Protein AF-A0A4R4BMH3-F1 (afdb_monomer_lite)

Sequence (83 aa):
AHFEDPVPQWVDEIRTLKEVPTMLATAIKKKEQEWFMEGRNEGMALGEEKNRRETARRMKSRGIEIDIIAEVTGLSREEIEEL

Radius of gyration: 23.42 Å; chains: 1; bounding box: 46×24×53 Å

Structure (mmCIF, N/CA/C/O backbone):
data_AF-A0A4R4BMH3-F1
#
_entry.id   AF-A0A4R4BMH3-F1
#
loop_
_atom_site.group_PDB
_atom_site.id
_atom_site.type_symbol
_atom_site.label_atom_id
_atom_site.label_alt_id
_atom_site.label_comp_id
_atom_site.label_asym_id
_atom_site.label_entity_id
_atom_site.label_seq_id
_atom_site.pdbx_PDB_ins_code
_atom_site.Cartn_x
_atom_site.Cartn_y
_atom_site.Cartn_z
_atom_site.occupancy
_atom_site.B_iso_or_equiv
_atom_site.auth_seq_id
_atom_site.auth_comp_id
_atom_site.auth_asym_id
_atom_site.auth_atom_id
_atom_site.pdbx_PDB_model_num
ATOM 1 N N . ALA A 1 1 ? -2.899 2.635 -30.944 1.00 46.34 1 ALA A N 1
ATOM 2 C CA . ALA A 1 1 ? -2.796 3.733 -29.970 1.00 46.34 1 ALA A CA 1
ATOM 3 C C . ALA A 1 1 ? -2.051 4.868 -30.650 1.00 46.34 1 ALA A C 1
ATOM 5 O O . ALA A 1 1 ? -0.906 4.668 -31.036 1.00 46.34 1 ALA A O 1
ATOM 6 N N . HIS A 1 2 ? -2.723 5.987 -30.913 1.00 49.03 2 HIS A N 1
ATOM 7 C CA . HIS A 1 2 ? -2.032 7.219 -31.279 1.00 49.03 2 HIS A CA 1
ATOM 8 C C . HIS A 1 2 ? -1.511 7.813 -29.973 1.00 49.03 2 HIS A C 1
ATOM 10 O O . HIS A 1 2 ? -2.297 8.058 -29.065 1.00 49.03 2 HIS A O 1
ATOM 16 N N . PHE A 1 3 ? -0.195 7.936 -29.844 1.00 57.56 3 PHE A N 1
ATOM 17 C CA . PHE A 1 3 ? 0.397 8.708 -28.761 1.00 57.56 3 PHE A CA 1
ATOM 18 C C . PHE A 1 3 ? 0.222 10.177 -29.152 1.00 57.56 3 PHE A C 1
ATOM 20 O O . PHE A 1 3 ? 0.808 10.619 -30.138 1.00 57.56 3 PHE A O 1
ATOM 27 N N . GLU A 1 4 ? -0.684 10.876 -28.469 1.00 67.69 4 GLU A N 1
ATOM 28 C CA . GLU A 1 4 ? -0.955 12.305 -28.691 1.00 67.69 4 GLU A CA 1
ATOM 29 C C . GLU A 1 4 ? 0.161 13.191 -28.119 1.00 67.69 4 GLU A C 1
ATOM 31 O O . GLU A 1 4 ? 0.331 14.331 -28.548 1.00 67.69 4 GLU A O 1
ATOM 36 N N . ASP A 1 5 ? 0.967 12.647 -27.206 1.00 75.75 5 ASP A N 1
ATOM 37 C CA . ASP A 1 5 ? 2.058 13.375 -26.577 1.00 75.75 5 ASP A CA 1
ATOM 38 C C . ASP A 1 5 ? 3.289 13.475 -27.491 1.00 75.75 5 ASP A C 1
ATOM 40 O O . ASP A 1 5 ? 3.687 12.485 -28.122 1.00 75.75 5 ASP A O 1
ATOM 44 N N . PRO A 1 6 ? 3.940 14.655 -27.553 1.00 81.50 6 PRO A N 1
ATOM 45 C CA . PRO A 1 6 ? 5.195 14.802 -28.268 1.00 81.50 6 PRO A CA 1
ATOM 46 C C . PRO A 1 6 ? 6.236 13.856 -27.671 1.00 81.50 6 PRO A C 1
ATOM 48 O O . PRO A 1 6 ? 6.383 13.750 -26.452 1.00 81.50 6 PRO A O 1
ATOM 51 N N . VAL A 1 7 ? 6.979 13.180 -28.550 1.00 79.75 7 VAL A N 1
ATOM 52 C CA . VAL A 1 7 ? 8.073 12.296 -28.145 1.00 79.75 7 VAL A CA 1
ATOM 53 C C . VAL A 1 7 ? 9.044 13.098 -27.263 1.00 79.75 7 VAL A C 1
ATOM 55 O O . VAL A 1 7 ? 9.522 14.146 -27.704 1.00 79.75 7 VAL A O 1
ATOM 58 N N . PRO A 1 8 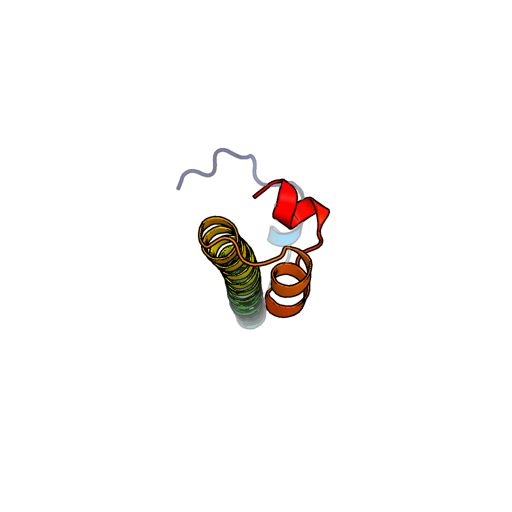? 9.330 12.652 -26.027 1.00 85.44 8 PRO A N 1
ATOM 59 C CA . PRO A 1 8 ? 10.221 13.382 -25.135 1.00 85.44 8 PRO A CA 1
ATOM 60 C C . PRO A 1 8 ? 11.616 13.587 -25.741 1.00 85.44 8 PRO A C 1
ATOM 62 O O . PRO A 1 8 ? 12.159 12.669 -26.351 1.00 85.44 8 PRO A O 1
ATOM 65 N N . GLN A 1 9 ? 12.229 14.755 -25.513 1.00 79.62 9 GLN A N 1
ATOM 66 C CA . GLN A 1 9 ? 13.532 15.122 -26.102 1.00 79.62 9 GLN A CA 1
ATOM 67 C C . GLN A 1 9 ? 14.652 14.105 -25.811 1.00 79.62 9 GLN A C 1
ATOM 69 O O . GLN A 1 9 ? 15.493 13.854 -26.668 1.00 79.62 9 GLN A O 1
ATOM 74 N N . TRP A 1 10 ? 14.629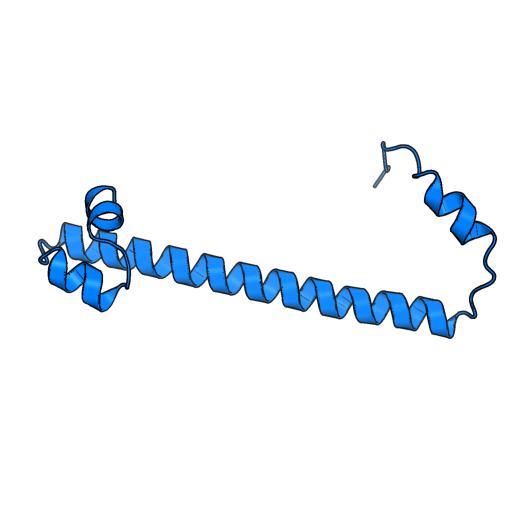 13.451 -24.645 1.00 81.31 10 TRP A N 1
ATOM 75 C CA . TRP A 1 10 ? 15.617 12.426 -24.283 1.00 81.31 10 TRP A CA 1
ATOM 76 C C . TRP A 1 10 ? 15.565 11.177 -25.182 1.00 81.31 10 TRP A C 1
ATOM 78 O O . TRP A 1 10 ? 16.546 10.444 -25.285 1.00 81.31 10 TRP A O 1
ATOM 88 N N . VAL A 1 11 ? 14.443 10.917 -25.863 1.00 77.88 11 VAL A N 1
ATOM 89 C CA . VAL A 1 11 ? 14.310 9.778 -26.788 1.00 77.88 11 VAL A CA 1
ATOM 90 C C . VAL A 1 11 ? 15.177 9.978 -28.032 1.00 77.88 11 VAL A C 1
ATOM 92 O O . VAL A 1 11 ? 15.694 9.002 -28.582 1.00 77.88 11 VAL A O 1
ATOM 95 N N . ASP A 1 12 ? 15.378 11.224 -28.469 1.00 77.62 12 ASP A N 1
ATOM 96 C CA . ASP A 1 12 ? 16.241 11.520 -29.614 1.00 77.62 12 ASP A CA 1
ATOM 97 C C . ASP A 1 12 ? 17.714 11.218 -29.307 1.00 77.62 12 ASP A C 1
ATOM 99 O O . ASP A 1 12 ? 18.433 10.738 -30.183 1.00 77.62 12 ASP A O 1
ATOM 103 N N . GLU A 1 13 ? 18.143 11.380 -28.053 1.00 73.75 13 GLU A N 1
ATOM 104 C CA . GLU A 1 13 ? 19.487 10.996 -27.605 1.00 73.75 13 GLU A CA 1
ATOM 105 C C . GLU A 1 13 ? 19.686 9.471 -27.689 1.00 73.75 13 GLU A C 1
ATOM 107 O O . GLU A 1 13 ? 20.713 9.004 -28.184 1.00 73.75 13 GLU A O 1
ATOM 112 N N . ILE A 1 14 ? 18.670 8.679 -27.321 1.00 73.25 14 ILE A N 1
ATOM 113 C CA . ILE A 1 14 ? 18.714 7.206 -27.388 1.00 73.25 14 ILE A CA 1
ATOM 114 C C . ILE A 1 14 ? 18.712 6.694 -28.826 1.00 73.25 14 ILE A C 1
ATOM 116 O O . ILE A 1 14 ? 19.414 5.734 -29.132 1.00 73.25 14 ILE A O 1
ATOM 120 N N . ARG A 1 15 ? 17.976 7.339 -29.739 1.00 67.19 15 ARG A N 1
ATOM 121 C CA . ARG A 1 15 ? 17.934 6.947 -31.162 1.00 67.19 15 ARG A CA 1
ATOM 122 C C . ARG A 1 15 ? 19.311 6.913 -31.826 1.00 67.19 15 ARG A C 1
ATOM 124 O O . A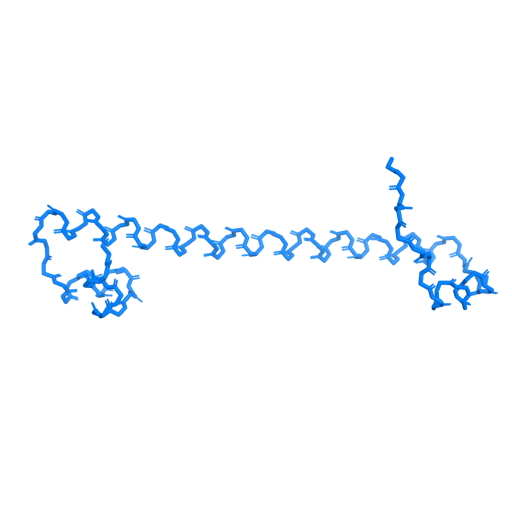RG A 1 15 ? 19.496 6.189 -32.802 1.00 67.19 15 ARG A O 1
ATOM 131 N N . THR A 1 16 ? 20.260 7.695 -31.316 1.00 69.38 16 THR A N 1
ATOM 132 C CA . THR A 1 16 ? 21.639 7.732 -31.822 1.00 69.38 16 THR A CA 1
ATOM 133 C C . THR A 1 16 ? 22.518 6.599 -31.282 1.00 69.38 16 THR A C 1
ATOM 135 O O . THR A 1 16 ? 23.567 6.305 -31.861 1.00 69.38 16 THR A O 1
ATOM 138 N N . LEU A 1 17 ? 22.09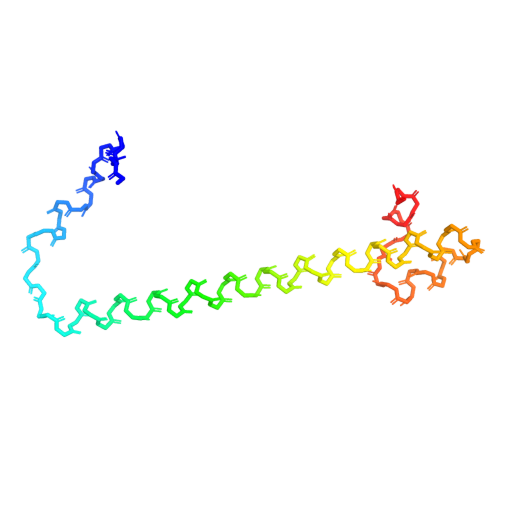0 5.921 -30.212 1.00 73.06 17 LEU A N 1
ATOM 139 C CA . LEU A 1 17 ? 22.804 4.801 -29.614 1.00 73.06 17 LEU A CA 1
ATOM 140 C C . LEU A 1 17 ? 22.532 3.520 -30.407 1.00 73.06 17 LEU A C 1
ATOM 142 O O . LEU A 1 17 ? 21.401 3.061 -30.552 1.00 73.06 17 LEU A O 1
ATOM 146 N N . LYS A 1 18 ? 23.597 2.894 -30.914 1.00 70.94 18 LYS A N 1
ATOM 147 C CA . LYS A 1 18 ? 23.501 1.588 -31.570 1.00 70.94 18 LYS A CA 1
ATOM 148 C C . LYS A 1 18 ? 23.543 0.484 -30.519 1.00 70.94 18 LYS A C 1
ATOM 150 O O . LYS A 1 18 ? 24.610 -0.025 -30.181 1.00 70.94 18 LYS A O 1
ATOM 155 N N . GLU A 1 19 ? 22.382 0.116 -29.998 1.00 68.81 19 GLU A N 1
ATOM 156 C CA . GLU A 1 19 ? 22.268 -1.011 -29.076 1.00 68.81 19 GLU A CA 1
ATOM 157 C C . GLU A 1 19 ? 22.471 -2.346 -29.809 1.00 68.81 19 GLU A C 1
ATOM 159 O O . GLU A 1 19 ? 22.002 -2.547 -30.933 1.00 68.81 19 GLU A O 1
ATOM 164 N N . VAL A 1 20 ? 23.157 -3.298 -29.171 1.00 74.00 20 VAL A N 1
ATOM 165 C CA . VAL A 1 20 ? 23.139 -4.689 -29.642 1.00 74.00 20 VAL A CA 1
ATOM 166 C C . VAL A 1 20 ? 21.743 -5.244 -29.333 1.00 74.00 20 VAL A C 1
ATOM 168 O O . VAL A 1 20 ? 21.308 -5.104 -28.188 1.00 74.00 20 VAL A O 1
ATOM 171 N N . PRO A 1 21 ? 21.038 -5.899 -30.278 1.00 74.56 21 PRO A N 1
ATOM 172 C CA . PRO A 1 21 ? 19.654 -6.353 -30.084 1.00 74.56 21 PRO A CA 1
ATOM 173 C C . PRO A 1 21 ? 19.401 -7.148 -28.791 1.00 74.56 21 PRO A C 1
ATOM 175 O O . PRO A 1 21 ? 18.318 -7.090 -28.214 1.00 74.56 21 PRO A O 1
ATOM 178 N N . THR A 1 22 ? 20.414 -7.865 -28.301 1.00 77.00 22 THR A N 1
ATOM 179 C CA . THR A 1 22 ? 20.358 -8.629 -27.050 1.00 77.00 22 THR A CA 1
ATOM 180 C C . THR A 1 22 ? 20.292 -7.753 -25.797 1.00 77.00 22 THR A C 1
ATOM 182 O O . THR A 1 22 ? 19.639 -8.144 -24.829 1.00 77.00 22 THR A O 1
ATOM 185 N N . MET A 1 23 ? 20.922 -6.573 -25.793 1.00 85.62 23 MET A N 1
ATOM 186 C CA . MET A 1 23 ? 20.885 -5.651 -24.652 1.00 85.62 23 MET A CA 1
ATOM 187 C C . MET A 1 23 ? 19.507 -5.009 -24.503 1.00 85.62 23 MET A C 1
ATOM 189 O O . MET A 1 23 ? 18.946 -5.066 -23.410 1.00 85.62 23 MET A O 1
ATOM 193 N N . LEU A 1 24 ? 18.927 -4.511 -25.601 1.00 85.38 24 LEU A N 1
ATOM 194 C CA . LEU A 1 24 ? 17.576 -3.942 -25.602 1.00 85.38 24 LEU A CA 1
ATOM 195 C C . LEU A 1 24 ? 16.538 -4.972 -25.145 1.00 85.38 24 LEU A C 1
ATOM 197 O O . LEU A 1 24 ? 15.747 -4.713 -24.241 1.00 85.38 24 LEU A O 1
ATOM 201 N N . ALA A 1 25 ? 16.585 -6.181 -25.714 1.00 84.50 25 ALA A N 1
ATOM 202 C CA . ALA A 1 25 ? 15.686 -7.265 -25.327 1.00 84.50 25 ALA A CA 1
ATOM 203 C C . ALA A 1 25 ? 15.822 -7.627 -23.837 1.00 84.50 25 ALA A C 1
ATOM 205 O O . ALA A 1 25 ? 14.827 -7.882 -23.159 1.00 84.50 25 ALA A O 1
ATOM 206 N N . THR A 1 26 ? 17.048 -7.611 -23.304 1.00 89.12 26 THR A N 1
ATOM 207 C CA . THR A 1 26 ? 17.298 -7.851 -21.876 1.00 89.12 26 THR A CA 1
ATOM 208 C C . THR A 1 26 ? 16.736 -6.726 -21.009 1.00 89.12 26 THR A C 1
ATOM 210 O O . THR A 1 26 ? 16.141 -7.005 -19.969 1.00 89.12 26 THR A O 1
ATOM 213 N N . ALA A 1 27 ? 16.909 -5.467 -21.419 1.00 89.88 27 ALA A N 1
ATOM 214 C CA . ALA A 1 27 ? 16.394 -4.308 -20.698 1.00 89.88 27 ALA A CA 1
ATOM 215 C C . ALA A 1 27 ? 14.860 -4.321 -20.632 1.00 89.88 27 ALA A C 1
ATOM 217 O O . ALA A 1 27 ? 14.301 -4.179 -19.545 1.00 89.88 27 ALA A O 1
ATOM 218 N N . ILE A 1 28 ? 14.191 -4.588 -21.760 1.00 91.19 28 ILE A N 1
ATOM 219 C CA . ILE A 1 28 ? 12.728 -4.715 -21.825 1.00 91.19 28 ILE A CA 1
ATOM 220 C C . ILE A 1 28 ? 12.251 -5.838 -20.902 1.00 91.19 28 ILE A C 1
ATOM 222 O O . ILE A 1 28 ? 11.396 -5.611 -20.053 1.00 91.19 28 ILE A O 1
ATOM 226 N N . LYS A 1 29 ? 12.862 -7.026 -20.988 1.00 93.44 29 LYS A N 1
ATOM 227 C CA . LYS A 1 29 ? 12.466 -8.173 -20.160 1.00 93.44 29 LYS A CA 1
ATOM 228 C C . LYS A 1 29 ? 12.622 -7.908 -18.659 1.00 93.44 29 LYS A C 1
ATOM 230 O O . LYS A 1 29 ? 11.793 -8.349 -17.869 1.00 93.44 29 LYS A O 1
ATOM 235 N N . LYS A 1 30 ? 13.676 -7.192 -18.252 1.00 94.31 30 LYS A N 1
ATOM 236 C CA . LYS A 1 30 ? 13.845 -6.762 -16.853 1.00 94.31 30 LYS A CA 1
ATOM 237 C C . LYS A 1 30 ? 12.732 -5.806 -16.432 1.00 94.31 30 LYS A C 1
ATOM 239 O O . LYS A 1 30 ? 12.147 -5.998 -15.373 1.00 94.31 30 LYS A O 1
ATOM 244 N N . LYS A 1 31 ? 12.401 -4.826 -17.276 1.00 95.94 31 LYS A N 1
ATOM 245 C CA . LYS A 1 31 ? 11.333 -3.859 -16.995 1.00 95.94 31 LYS A CA 1
ATOM 246 C C . LYS A 1 31 ? 9.955 -4.505 -16.896 1.00 95.94 31 LYS A C 1
ATOM 248 O O . LYS A 1 31 ? 9.212 -4.178 -15.981 1.00 95.94 31 LYS A O 1
ATOM 253 N N . GLU A 1 32 ? 9.643 -5.474 -17.753 1.00 95.81 32 GLU A N 1
ATOM 254 C CA . GLU A 1 32 ? 8.402 -6.254 -17.651 1.00 95.81 32 GLU A CA 1
ATOM 255 C C . GLU A 1 32 ? 8.288 -6.983 -16.305 1.00 95.81 32 GLU A C 1
ATOM 257 O O . GLU A 1 32 ? 7.225 -6.983 -15.685 1.00 95.81 32 GLU A O 1
ATOM 262 N N . GLN A 1 33 ? 9.386 -7.583 -15.832 1.00 95.88 33 GLN A N 1
ATOM 263 C CA . GLN A 1 33 ? 9.419 -8.240 -14.525 1.00 95.88 33 GLN A CA 1
ATOM 264 C C . GLN A 1 33 ? 9.246 -7.243 -13.378 1.00 95.88 33 GLN A C 1
ATOM 266 O O . GLN A 1 33 ? 8.483 -7.521 -12.456 1.00 95.88 33 GLN A O 1
ATOM 271 N N . GLU A 1 34 ? 9.923 -6.094 -13.437 1.00 96.75 34 GLU A N 1
ATOM 272 C CA . GLU A 1 34 ? 9.793 -5.024 -12.442 1.00 96.75 34 GLU A CA 1
ATOM 273 C C . GLU A 1 34 ? 8.344 -4.529 -12.351 1.00 96.75 34 GLU A C 1
ATOM 275 O O . GLU A 1 34 ? 7.764 -4.571 -11.269 1.00 96.75 34 GLU A O 1
ATOM 280 N N . TRP A 1 35 ? 7.725 -4.169 -13.478 1.00 96.88 35 TRP A N 1
ATOM 281 C CA . TRP A 1 35 ? 6.338 -3.692 -13.509 1.00 96.88 35 TRP A CA 1
ATOM 282 C C . TRP A 1 35 ? 5.333 -4.742 -13.050 1.00 96.88 35 TRP A C 1
ATOM 284 O O . TRP A 1 35 ? 4.380 -4.423 -12.342 1.00 96.88 35 TRP A O 1
ATOM 294 N N . PHE A 1 36 ? 5.535 -6.008 -13.423 1.00 97.38 36 PHE A N 1
ATOM 295 C CA . PHE A 1 36 ? 4.675 -7.085 -12.943 1.00 97.38 36 PHE A CA 1
ATOM 296 C C . PHE A 1 36 ? 4.766 -7.239 -11.421 1.00 97.38 36 PHE A C 1
ATOM 298 O O . PHE A 1 36 ? 3.745 -7.401 -10.751 1.00 97.38 36 PHE A O 1
ATOM 305 N N . MET A 1 37 ? 5.980 -7.188 -10.868 1.00 97.75 37 MET A N 1
ATOM 306 C CA . MET A 1 37 ? 6.199 -7.291 -9.427 1.00 97.75 37 MET A CA 1
ATOM 307 C C . MET A 1 37 ? 5.625 -6.090 -8.676 1.00 97.75 37 MET A C 1
ATOM 309 O O . MET A 1 37 ? 4.976 -6.282 -7.651 1.00 97.75 37 MET A O 1
ATOM 313 N N . GLU A 1 38 ? 5.820 -4.879 -9.194 1.00 97.56 38 GLU A N 1
ATOM 314 C CA . GLU A 1 38 ? 5.262 -3.644 -8.638 1.00 97.56 38 GLU A CA 1
ATOM 315 C C . GLU A 1 38 ? 3.732 -3.705 -8.603 1.00 97.56 38 GLU A C 1
ATOM 317 O O . GLU A 1 38 ? 3.146 -3.660 -7.523 1.00 97.56 38 GLU A O 1
ATOM 322 N N . GLY A 1 39 ? 3.088 -3.975 -9.743 1.00 98.12 39 GLY A N 1
ATOM 323 C CA . GLY A 1 39 ? 1.629 -4.081 -9.810 1.00 98.12 39 GLY A CA 1
ATOM 324 C C . GLY A 1 39 ? 1.060 -5.208 -8.940 1.00 98.12 39 GLY A C 1
ATOM 325 O O . GLY A 1 39 ? 0.004 -5.053 -8.323 1.00 98.12 39 GLY A O 1
ATOM 326 N N . ARG A 1 40 ? 1.763 -6.344 -8.828 1.00 98.12 40 ARG A N 1
ATOM 327 C CA . ARG A 1 40 ? 1.373 -7.428 -7.913 1.00 98.12 40 ARG A CA 1
ATOM 328 C C . ARG A 1 40 ? 1.447 -6.982 -6.451 1.00 98.12 40 ARG A C 1
ATOM 330 O O . ARG A 1 40 ? 0.527 -7.282 -5.691 1.00 98.12 40 ARG A O 1
ATOM 337 N N . ASN A 1 41 ? 2.529 -6.315 -6.055 1.00 98.00 41 ASN A N 1
ATOM 338 C CA . ASN A 1 41 ? 2.736 -5.866 -4.680 1.00 98.00 41 ASN A CA 1
ATOM 339 C C . ASN A 1 41 ? 1.727 -4.780 -4.292 1.00 98.00 41 ASN A C 1
ATOM 341 O O . ASN A 1 41 ? 1.112 -4.882 -3.232 1.00 98.00 41 ASN A O 1
ATOM 345 N N . GLU A 1 42 ? 1.498 -3.800 -5.167 1.00 98.00 42 GLU A N 1
ATOM 346 C CA . GLU A 1 42 ? 0.471 -2.774 -4.976 1.00 98.00 42 GLU A CA 1
ATOM 347 C C . GLU A 1 42 ? -0.922 -3.394 -4.847 1.00 98.00 42 GLU A C 1
ATOM 349 O O . GLU A 1 42 ? -1.656 -3.090 -3.907 1.00 98.00 42 GLU A O 1
ATOM 354 N N . GLY A 1 43 ? -1.274 -4.323 -5.741 1.00 98.38 43 GLY A N 1
ATOM 355 C CA . GLY A 1 43 ? -2.560 -5.016 -5.689 1.00 98.38 43 GLY A CA 1
ATOM 356 C C . GLY A 1 43 ? -2.759 -5.810 -4.395 1.00 98.38 4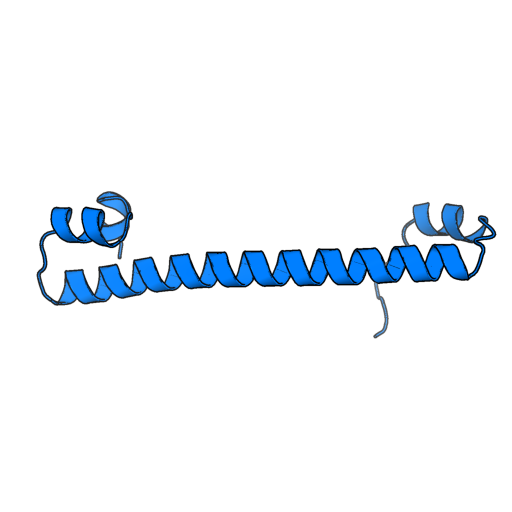3 GLY A C 1
ATOM 357 O O . GLY A 1 43 ? -3.856 -5.809 -3.834 1.00 98.38 43 GLY A O 1
ATOM 358 N N . MET A 1 44 ? -1.703 -6.456 -3.892 1.00 98.12 44 MET A N 1
ATOM 359 C CA . MET A 1 44 ? -1.742 -7.187 -2.625 1.00 98.12 44 MET A CA 1
ATOM 360 C C . MET A 1 44 ? -1.929 -6.240 -1.436 1.00 98.12 44 MET A C 1
ATOM 362 O O . MET A 1 44 ? -2.830 -6.465 -0.632 1.00 98.12 44 MET A O 1
ATOM 366 N N . ALA A 1 45 ? -1.166 -5.145 -1.374 1.00 97.62 45 ALA A N 1
ATOM 367 C CA . ALA A 1 45 ? -1.282 -4.146 -0.313 1.00 97.62 45 ALA A CA 1
ATOM 368 C C . ALA A 1 45 ? -2.671 -3.479 -0.291 1.00 97.62 45 ALA A C 1
ATOM 370 O O . ALA A 1 45 ? -3.297 -3.372 0.764 1.00 97.62 45 ALA A O 1
ATOM 371 N N . LEU A 1 46 ? -3.202 -3.097 -1.460 1.00 97.81 46 LEU A N 1
ATOM 372 C CA . LEU A 1 46 ? -4.557 -2.548 -1.585 1.00 97.81 46 LEU A CA 1
ATOM 373 C C . LEU A 1 46 ? -5.628 -3.564 -1.161 1.00 97.81 46 LEU A C 1
ATOM 375 O O . LEU A 1 46 ? -6.623 -3.198 -0.532 1.00 97.81 46 LEU A O 1
ATOM 379 N N . GLY A 1 47 ? -5.434 -4.842 -1.498 1.00 97.94 47 GLY A N 1
ATOM 380 C CA . GLY A 1 47 ? -6.324 -5.927 -1.093 1.00 97.94 47 GLY A CA 1
ATOM 381 C C . GLY A 1 47 ? -6.326 -6.157 0.419 1.00 97.94 47 GLY A C 1
ATOM 382 O O . GLY A 1 47 ? -7.396 -6.288 1.015 1.00 97.94 47 GLY A O 1
ATOM 383 N N . GLU A 1 48 ? -5.149 -6.168 1.043 1.00 96.94 48 GLU A N 1
ATOM 384 C CA . GLU A 1 48 ? -4.993 -6.285 2.494 1.00 96.94 48 GLU A CA 1
ATOM 385 C C . GLU A 1 48 ? -5.658 -5.112 3.219 1.00 96.94 48 GLU A C 1
ATOM 387 O O . GLU A 1 48 ? -6.477 -5.338 4.110 1.00 96.94 48 GLU A O 1
ATOM 392 N N . GLU A 1 49 ? -5.405 -3.873 2.791 1.00 96.31 49 GLU A N 1
ATOM 393 C CA . GLU A 1 49 ? -6.044 -2.682 3.364 1.00 96.31 49 GLU A CA 1
ATOM 394 C C . GLU A 1 49 ? -7.571 -2.744 3.257 1.00 96.31 49 GLU A C 1
ATOM 396 O O . GLU A 1 49 ? -8.288 -2.576 4.248 1.00 96.31 49 GLU A O 1
ATOM 401 N N . LYS A 1 50 ? -8.089 -3.063 2.064 1.00 97.06 50 LYS A N 1
ATOM 402 C CA . LYS A 1 50 ? -9.532 -3.198 1.844 1.00 97.06 50 LYS A CA 1
ATOM 403 C C . LYS A 1 50 ? -10.142 -4.261 2.760 1.00 97.06 50 LYS A C 1
ATOM 405 O O . LYS A 1 50 ? -11.197 -4.019 3.348 1.00 97.06 50 LYS A O 1
ATOM 410 N N . ASN A 1 51 ? -9.480 -5.408 2.909 1.00 97.19 51 ASN A N 1
ATOM 411 C CA . ASN A 1 51 ? -9.940 -6.487 3.780 1.00 97.19 51 ASN A CA 1
ATOM 412 C C . ASN A 1 51 ? -9.938 -6.082 5.260 1.00 97.19 51 ASN A C 1
ATOM 414 O O . ASN A 1 51 ? -10.900 -6.402 5.964 1.00 97.19 51 ASN A O 1
ATOM 418 N N . ARG A 1 52 ? -8.910 -5.363 5.737 1.00 96.81 52 ARG A N 1
ATOM 419 C CA . ARG A 1 52 ? -8.852 -4.858 7.122 1.00 96.81 52 ARG A CA 1
ATOM 420 C C . ARG A 1 52 ? -10.012 -3.905 7.400 1.00 96.81 52 ARG A C 1
ATOM 422 O O . ARG A 1 52 ? -10.762 -4.129 8.352 1.00 96.81 52 ARG A O 1
ATOM 429 N N . ARG A 1 53 ? -10.249 -2.926 6.516 1.00 97.00 53 ARG A N 1
ATOM 430 C CA . ARG A 1 53 ? -11.370 -1.973 6.647 1.00 97.00 53 ARG A CA 1
ATOM 431 C C . ARG A 1 53 ? -12.737 -2.647 6.559 1.00 97.00 53 ARG A C 1
ATOM 433 O O . ARG A 1 53 ? -13.631 -2.331 7.342 1.00 97.00 53 ARG A O 1
ATOM 440 N N . GLU A 1 54 ? -12.929 -3.584 5.633 1.00 97.62 54 GLU A N 1
ATOM 441 C CA . GLU A 1 54 ? -14.201 -4.305 5.504 1.00 97.62 54 GLU A CA 1
ATOM 442 C C . GLU A 1 54 ? -14.478 -5.198 6.721 1.00 97.62 54 GLU A C 1
ATOM 444 O O . GLU A 1 54 ? -15.610 -5.252 7.210 1.00 97.62 54 GLU A O 1
ATOM 449 N N . THR A 1 55 ? -13.444 -5.852 7.251 1.00 97.50 55 THR A N 1
ATOM 450 C CA . THR A 1 55 ? -13.541 -6.645 8.480 1.00 97.50 55 THR A CA 1
ATOM 451 C C . THR A 1 55 ? -13.912 -5.757 9.664 1.00 97.50 55 THR A C 1
ATOM 453 O O . THR A 1 55 ? -14.901 -6.045 10.338 1.00 97.50 55 THR A O 1
ATOM 456 N N . ALA A 1 56 ? -13.218 -4.631 9.858 1.00 97.62 56 ALA A N 1
ATOM 457 C CA . ALA A 1 56 ? -13.530 -3.672 10.916 1.00 97.62 56 ALA A CA 1
ATOM 458 C C . ALA A 1 56 ? -14.965 -3.131 10.811 1.00 97.62 56 ALA A C 1
ATOM 460 O O . ALA A 1 56 ? -15.694 -3.145 11.802 1.00 97.62 56 ALA A O 1
ATOM 461 N N . ARG A 1 57 ? -15.431 -2.763 9.606 1.00 97.44 57 ARG A N 1
ATOM 462 C CA . ARG A 1 57 ? -16.828 -2.345 9.368 1.00 97.44 57 ARG A CA 1
ATOM 463 C C . ARG A 1 57 ? -17.840 -3.402 9.795 1.00 97.44 57 ARG A C 1
ATOM 465 O O . ARG A 1 57 ? -18.828 -3.087 10.456 1.00 97.44 57 ARG A O 1
ATOM 472 N N . ARG A 1 58 ? -17.606 -4.664 9.425 1.00 97.69 58 ARG A N 1
ATOM 473 C CA . ARG A 1 58 ? -18.490 -5.786 9.784 1.00 97.69 58 ARG A CA 1
ATOM 474 C C . ARG A 1 58 ? -18.458 -6.098 11.280 1.00 97.69 58 ARG A C 1
ATOM 476 O O . ARG A 1 58 ? -19.465 -6.544 11.819 1.00 97.69 58 ARG A O 1
ATOM 483 N N . MET A 1 59 ? -17.322 -5.903 11.945 1.00 97.25 59 MET A N 1
ATOM 484 C CA . MET A 1 59 ? -17.206 -6.076 13.394 1.00 97.25 59 MET A CA 1
ATOM 485 C C . MET A 1 59 ? -17.928 -4.950 14.142 1.00 97.25 59 MET A C 1
ATOM 487 O O . MET A 1 59 ? -18.731 -5.226 15.033 1.00 97.25 59 MET A O 1
ATOM 491 N N . LYS A 1 60 ? -17.729 -3.698 13.713 1.00 96.38 60 LYS A N 1
ATOM 492 C CA . LYS A 1 60 ? -18.405 -2.512 14.256 1.00 96.38 60 LYS A CA 1
ATOM 493 C C . LYS A 1 60 ? -19.922 -2.623 14.119 1.00 96.38 60 LYS A C 1
ATOM 495 O O . LYS A 1 60 ? -20.641 -2.401 15.087 1.00 96.38 60 LYS A O 1
ATOM 500 N N . SER A 1 61 ? -20.426 -3.064 12.962 1.00 96.62 61 SER A N 1
ATOM 501 C CA . SER A 1 61 ? -21.871 -3.259 12.753 1.00 96.62 61 SER A CA 1
ATOM 502 C C . SER A 1 61 ? -22.482 -4.374 13.609 1.00 96.62 61 SER A C 1
ATOM 504 O O . SER A 1 61 ? -23.694 -4.396 13.814 1.00 96.62 61 SER A O 1
ATOM 506 N N . ARG A 1 62 ? -21.656 -5.284 14.138 1.00 96.81 62 ARG A N 1
ATOM 507 C CA . ARG A 1 62 ? -22.055 -6.324 15.098 1.00 96.81 62 ARG A CA 1
ATOM 508 C C . ARG A 1 62 ? -21.939 -5.877 16.558 1.00 96.81 62 ARG A C 1
ATOM 510 O O . ARG A 1 62 ? -22.209 -6.686 17.440 1.00 96.81 62 ARG A O 1
ATOM 517 N N . GLY A 1 63 ? -21.554 -4.626 16.813 1.00 95.44 63 GLY A N 1
ATOM 518 C CA . GLY A 1 63 ? -21.417 -4.074 18.162 1.00 95.44 63 GLY A CA 1
ATOM 519 C C . GLY A 1 63 ? -20.184 -4.574 18.914 1.00 95.44 63 GLY A C 1
ATOM 520 O O . GLY A 1 63 ? -20.201 -4.606 20.140 1.00 95.44 63 GLY A O 1
ATOM 521 N N . ILE A 1 64 ? -19.138 -5.005 18.202 1.00 97.12 64 ILE A N 1
ATOM 522 C CA . ILE A 1 64 ? -17.862 -5.369 18.829 1.00 97.12 64 ILE A CA 1
ATOM 523 C C . ILE A 1 64 ? -17.159 -4.091 19.311 1.00 97.12 64 ILE A C 1
ATOM 525 O O . ILE A 1 64 ? -17.175 -3.075 18.618 1.00 97.12 64 ILE A O 1
ATOM 529 N N . GLU A 1 65 ? -16.544 -4.157 20.492 1.00 97.25 65 GLU A N 1
ATOM 530 C CA . GLU A 1 65 ? -15.755 -3.070 21.085 1.00 97.25 65 GLU A CA 1
ATOM 531 C C . GLU A 1 65 ? -14.635 -2.598 20.145 1.00 97.25 65 GLU A C 1
ATOM 533 O O . GLU A 1 65 ? -13.916 -3.413 19.562 1.00 97.25 65 GLU A O 1
ATOM 538 N N . ILE A 1 66 ? -14.453 -1.277 20.044 1.00 96.06 66 ILE A N 1
ATOM 539 C CA . ILE A 1 66 ? -13.451 -0.646 19.165 1.00 96.06 66 ILE A CA 1
ATOM 540 C C . ILE A 1 66 ? -12.041 -1.157 19.482 1.00 96.06 66 ILE A C 1
ATOM 542 O O . ILE A 1 66 ? -11.266 -1.414 18.565 1.00 96.06 66 ILE A O 1
ATOM 546 N N . ASP A 1 67 ? -11.734 -1.379 20.758 1.00 96.81 67 ASP A N 1
ATOM 547 C CA . ASP A 1 67 ? -10.432 -1.862 21.227 1.00 96.81 67 ASP A CA 1
ATOM 548 C C . ASP A 1 67 ? -10.098 -3.244 20.654 1.00 96.81 67 ASP A C 1
ATOM 550 O O . ASP A 1 67 ? -8.989 -3.470 20.172 1.00 96.81 67 ASP A O 1
ATOM 554 N N . ILE A 1 68 ? -11.090 -4.140 20.625 1.00 97.31 68 ILE A N 1
ATOM 555 C CA . ILE A 1 68 ? -10.961 -5.483 20.046 1.00 97.31 68 ILE A CA 1
ATOM 556 C C . ILE A 1 68 ? -10.836 -5.391 18.522 1.00 97.31 68 ILE A C 1
ATOM 558 O O . ILE A 1 68 ? -10.066 -6.128 17.909 1.00 97.31 68 ILE A O 1
ATOM 562 N N . ILE A 1 69 ? -11.580 -4.484 17.881 1.00 97.62 69 ILE A N 1
ATOM 563 C CA . ILE A 1 69 ? -11.479 -4.278 16.431 1.00 97.62 69 ILE A CA 1
ATOM 564 C C . ILE A 1 69 ? -10.078 -3.777 16.057 1.00 97.62 69 ILE A C 1
ATOM 566 O O . ILE A 1 69 ? -9.501 -4.280 15.091 1.00 97.62 69 ILE A O 1
ATOM 570 N N . ALA A 1 70 ? -9.523 -2.833 16.818 1.00 97.31 70 ALA A N 1
ATOM 571 C CA . ALA A 1 70 ? -8.180 -2.294 16.610 1.00 97.31 70 ALA A CA 1
ATOM 572 C C . ALA A 1 70 ? -7.108 -3.380 16.754 1.00 97.31 70 ALA A C 1
ATOM 574 O O . ALA A 1 70 ? -6.243 -3.504 15.889 1.00 97.31 70 ALA A O 1
ATOM 575 N N . GLU A 1 71 ? -7.213 -4.224 17.783 1.00 96.75 71 GLU A N 1
ATOM 576 C CA . GLU A 1 71 ? -6.306 -5.359 17.984 1.00 96.75 71 GLU A CA 1
ATOM 577 C C . GLU A 1 71 ? -6.350 -6.353 16.811 1.00 96.75 71 GLU A C 1
ATOM 579 O O . GLU A 1 71 ? -5.308 -6.765 16.303 1.00 96.75 71 GLU A O 1
ATOM 584 N N . VAL A 1 72 ? -7.548 -6.715 16.340 1.00 95.81 72 VAL A N 1
ATOM 585 C CA . VAL A 1 72 ? -7.719 -7.737 15.292 1.00 95.81 72 VAL A CA 1
ATOM 586 C C . VAL A 1 72 ? -7.353 -7.216 13.901 1.00 95.81 72 VAL A C 1
ATOM 588 O O . VAL A 1 72 ? -6.793 -7.952 13.089 1.00 95.81 72 VAL A O 1
ATOM 591 N N . THR A 1 73 ? -7.700 -5.966 13.589 1.00 95.31 73 THR A N 1
ATOM 592 C CA . THR A 1 73 ? -7.546 -5.400 12.236 1.00 95.31 73 THR A CA 1
ATOM 593 C C . THR A 1 73 ? -6.291 -4.549 12.068 1.00 95.31 73 THR A C 1
ATOM 595 O O . THR A 1 73 ? -5.933 -4.211 10.938 1.00 95.31 73 THR A O 1
ATOM 598 N N . GLY A 1 74 ? -5.607 -4.200 13.161 1.00 95.81 74 GLY A N 1
ATOM 599 C CA . GLY A 1 74 ? -4.435 -3.325 13.143 1.00 95.81 74 GLY A CA 1
ATOM 600 C C . GLY A 1 74 ? -4.731 -1.905 12.647 1.00 95.81 74 GLY A C 1
ATOM 601 O O . GLY A 1 74 ? -3.812 -1.225 12.199 1.00 95.81 74 GLY A O 1
ATOM 602 N N . LEU A 1 75 ? -6.001 -1.493 12.647 1.00 96.25 75 LE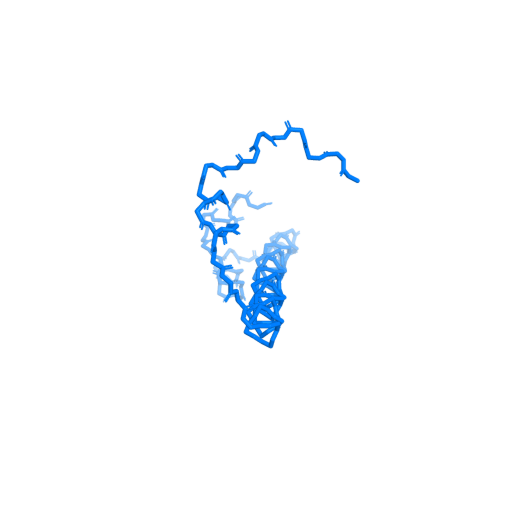U A N 1
ATOM 603 C CA . LEU A 1 75 ? -6.428 -0.122 12.367 1.00 96.25 75 LEU A CA 1
ATOM 604 C C . LEU A 1 75 ? -6.417 0.695 13.658 1.00 96.25 75 LEU A C 1
ATOM 606 O O . LEU A 1 75 ? -6.615 0.152 14.749 1.00 96.25 75 LEU A O 1
ATOM 610 N N . SER A 1 76 ? -6.207 2.003 13.537 1.00 96.38 76 SER A N 1
ATOM 611 C CA . SER A 1 76 ? -6.309 2.905 14.680 1.00 96.38 76 SER A CA 1
ATOM 612 C C . SER A 1 76 ? -7.765 3.051 15.137 1.00 96.38 76 SER A C 1
ATOM 614 O O . SER A 1 76 ? -8.712 2.765 14.397 1.00 96.38 76 SER A O 1
ATOM 616 N N . ARG A 1 77 ? -7.962 3.511 16.377 1.00 95.50 77 ARG A N 1
ATOM 617 C CA . ARG A 1 77 ? -9.311 3.771 16.903 1.00 95.50 77 ARG A CA 1
ATOM 618 C C . ARG A 1 77 ? -10.026 4.822 16.059 1.00 95.50 77 ARG A C 1
ATOM 620 O O . ARG A 1 77 ? -11.184 4.624 15.714 1.00 95.50 77 ARG A O 1
ATOM 627 N N . GLU A 1 78 ? -9.307 5.876 15.680 1.00 95.50 78 GLU A N 1
ATOM 628 C CA . GLU A 1 78 ? -9.800 6.959 14.830 1.00 95.50 78 GLU A CA 1
ATOM 629 C C . GLU A 1 78 ? -10.258 6.417 13.470 1.00 95.50 78 GLU A C 1
ATOM 631 O O . GLU A 1 78 ? -11.379 6.682 13.042 1.00 95.50 78 GLU A O 1
ATOM 636 N N . GLU A 1 79 ? -9.444 5.569 12.829 1.00 95.19 79 GLU A N 1
ATOM 637 C CA . GLU A 1 79 ? -9.822 4.938 11.562 1.00 95.19 79 GLU A CA 1
ATOM 638 C C . GLU A 1 79 ? -11.104 4.111 11.702 1.00 95.19 79 GLU A C 1
ATOM 640 O O . GLU A 1 79 ? -11.963 4.166 10.827 1.00 95.19 79 GLU A O 1
ATOM 645 N N . ILE A 1 80 ? -11.258 3.359 12.797 1.00 96.44 80 ILE A N 1
ATOM 646 C CA . ILE A 1 80 ? -12.444 2.530 13.057 1.00 96.44 80 ILE A CA 1
ATOM 647 C C . ILE A 1 80 ? -13.680 3.384 13.362 1.00 96.44 80 ILE A C 1
ATOM 649 O O . ILE A 1 80 ? -14.790 3.026 12.956 1.00 96.44 80 ILE A O 1
ATOM 653 N N . GLU A 1 81 ? -13.530 4.508 14.057 1.00 93.44 81 GLU A N 1
ATOM 654 C CA . GLU A 1 81 ? -14.622 5.444 14.335 1.00 93.44 81 GLU A CA 1
ATOM 655 C C . GLU A 1 81 ? -15.174 6.072 13.049 1.00 93.44 81 GLU A C 1
ATOM 657 O O . GLU A 1 81 ? -16.396 6.187 12.913 1.00 93.44 81 GLU A O 1
ATOM 662 N N . GLU A 1 82 ? -14.308 6.346 12.072 1.00 94.19 82 GLU A N 1
ATOM 663 C CA . GLU A 1 82 ? -14.663 6.886 10.753 1.00 94.19 82 GLU A CA 1
ATOM 664 C C . GLU A 1 82 ? -15.257 5.853 9.770 1.00 94.19 82 GLU A C 1
ATOM 666 O O . GLU A 1 82 ? -15.839 6.236 8.750 1.00 94.19 82 GLU A O 1
ATOM 671 N N . LEU A 1 83 ? -15.117 4.546 10.041 1.00 91.69 83 LEU A N 1
ATOM 672 C CA . LEU A 1 83 ? -15.608 3.454 9.177 1.00 91.69 83 LEU A CA 1
ATOM 673 C C . LEU A 1 83 ? -17.125 3.264 9.170 1.00 91.69 83 LEU A C 1
ATOM 675 O O . LEU A 1 83 ? -17.592 2.881 8.067 1.00 91.69 83 LEU A O 1
#

Foldseek 3Di:
DPPPDDDDPVVVVVVPDDDDPVVVVVVVVVVVVVVVVVVVVVVVVVVLLVVLLVQLVVCVVVVHDLVVSCVVSVDDSVSSVVD

Secondary structure (DSSP, 8-state):
----SPPPHHHHHHHTS---HHHHHHHHHHHHHHHHHHHHHHHHHHHHHHHHHHHHHHHHHTT--HHHHHHHH---HHHHHH-

pLDDT: mean 89.4, std 11.93, range [46.34, 98.38]